Protein AF-A0AAV3FV00-F1 (afdb_monomer_lite)

pLDDT: mean 80.74, std 12.54, range [44.31, 93.56]

Organism: NCBI:txid482234

Secondary structure (DSSP, 8-state):
--HHHHHHHIIIIIGGG---SEEEE---TT--HHHHHHHHHHTT-EEEEPPS--TTHHHHHHHHHHHHHHHHHHHHHHHHHTT--

InterPro domains:
  IPR036397 Ribonuclease H superfamily [G3DSA:3.30.420.10] (1-81)
  IPR038717 Tc1-like transposase, DDE domain [PF13358] (4-72)

Structure (mmCIF, N/CA/C/O backbone):
data_AF-A0AAV3FV00-F1
#
_entry.id   AF-A0AAV3FV00-F1
#
loop_
_atom_site.group_PDB
_atom_site.id
_atom_site.type_symbol
_atom_site.label_atom_id
_atom_site.label_alt_id
_atom_site.label_comp_id
_atom_site.label_asym_id
_atom_site.label_entity_id
_atom_site.label_seq_id
_atom_site.pdbx_PDB_ins_code
_atom_site.Cartn_x
_atom_site.Cartn_y
_atom_site.Cartn_z
_atom_site.occupancy
_atom_site.B_iso_or_equiv
_atom_site.auth_seq_id
_atom_site.auth_comp_id
_atom_site.auth_asym_id
_atom_site.auth_atom_id
_atom_site.pdbx_PDB_model_num
ATOM 1 N N . MET A 1 1 ? 10.409 -11.899 -5.788 1.00 63.00 1 MET A N 1
ATOM 2 C CA . MET A 1 1 ? 10.168 -11.730 -4.338 1.00 63.00 1 MET A CA 1
ATOM 3 C C . MET A 1 1 ? 9.283 -12.879 -3.873 1.00 63.00 1 MET A C 1
ATOM 5 O O . MET A 1 1 ? 8.414 -13.273 -4.641 1.00 63.00 1 MET A O 1
ATOM 9 N N . ILE A 1 2 ? 9.509 -13.442 -2.686 1.00 87.06 2 ILE A N 1
ATOM 10 C CA . ILE A 1 2 ? 8.660 -14.511 -2.125 1.00 87.06 2 ILE A CA 1
ATOM 11 C C . ILE A 1 2 ? 7.503 -13.852 -1.362 1.00 87.06 2 ILE A C 1
ATOM 13 O O . ILE A 1 2 ? 7.746 -12.889 -0.634 1.00 87.06 2 ILE A O 1
ATOM 17 N N . SER A 1 3 ? 6.271 -14.354 -1.519 1.00 87.81 3 SER A N 1
ATOM 18 C CA . SER A 1 3 ? 5.060 -13.777 -0.903 1.00 87.81 3 SER A CA 1
ATOM 19 C C . SER A 1 3 ? 5.196 -13.548 0.604 1.00 87.81 3 SER A C 1
ATOM 21 O O . SER A 1 3 ? 4.844 -12.478 1.082 1.00 87.81 3 SER A O 1
ATOM 23 N N . ASP A 1 4 ? 5.789 -14.491 1.339 1.00 90.50 4 ASP A N 1
ATOM 24 C CA . ASP A 1 4 ? 5.921 -14.395 2.800 1.00 90.50 4 ASP A CA 1
ATOM 25 C C . ASP A 1 4 ? 6.863 -13.256 3.230 1.00 90.50 4 ASP A C 1
ATOM 27 O O . ASP A 1 4 ? 6.624 -12.576 4.226 1.00 90.50 4 ASP A O 1
ATOM 31 N N . CYS A 1 5 ? 7.919 -13.003 2.449 1.00 91.31 5 CYS A N 1
ATOM 32 C CA . CYS A 1 5 ? 8.846 -11.899 2.699 1.00 91.31 5 CYS A CA 1
ATOM 33 C C . CYS A 1 5 ? 8.158 -10.547 2.464 1.00 91.31 5 CYS A C 1
ATOM 35 O O . CYS A 1 5 ? 8.299 -9.626 3.269 1.00 91.31 5 CYS A O 1
ATOM 37 N N . PHE A 1 6 ? 7.349 -10.456 1.402 1.00 91.25 6 PHE A N 1
ATOM 38 C CA . PHE A 1 6 ? 6.535 -9.274 1.137 1.00 91.25 6 PHE A CA 1
ATOM 39 C C . PHE A 1 6 ? 5.515 -9.030 2.252 1.00 91.25 6 PHE A C 1
ATOM 41 O O . PHE A 1 6 ? 5.421 -7.912 2.739 1.00 91.25 6 PHE A O 1
ATOM 48 N N . GLU A 1 7 ? 4.781 -10.056 2.685 1.00 92.56 7 GLU A N 1
ATOM 49 C CA . GLU A 1 7 ? 3.786 -9.941 3.760 1.00 92.56 7 GLU A CA 1
ATOM 50 C C . GLU A 1 7 ? 4.422 -9.492 5.083 1.00 92.56 7 GLU A C 1
ATOM 52 O O . GLU A 1 7 ? 3.891 -8.607 5.755 1.00 92.56 7 GLU A O 1
ATOM 57 N N . ALA A 1 8 ? 5.586 -10.050 5.435 1.00 92.81 8 ALA A N 1
ATOM 58 C CA . ALA A 1 8 ? 6.319 -9.653 6.633 1.00 92.81 8 ALA A CA 1
ATOM 59 C C . ALA A 1 8 ? 6.771 -8.189 6.570 1.00 92.81 8 ALA A C 1
ATOM 61 O O . ALA A 1 8 ? 6.615 -7.457 7.548 1.00 92.81 8 ALA A O 1
ATOM 62 N N . TRP A 1 9 ? 7.304 -7.750 5.427 1.00 93.44 9 TRP A N 1
ATOM 63 C CA . TRP A 1 9 ? 7.658 -6.347 5.213 1.00 93.44 9 TRP A CA 1
ATOM 64 C C . TRP A 1 9 ? 6.421 -5.441 5.243 1.00 93.44 9 TRP A C 1
ATOM 66 O O . TRP A 1 9 ? 6.419 -4.418 5.926 1.00 93.44 9 TRP A O 1
ATOM 76 N N . PHE A 1 10 ? 5.345 -5.844 4.569 1.00 92.38 10 PHE A N 1
ATOM 77 C CA . PHE A 1 10 ? 4.091 -5.104 4.502 1.00 92.38 10 PHE A CA 1
ATOM 78 C C . PHE A 1 10 ? 3.541 -4.846 5.906 1.00 92.38 10 PHE A C 1
ATOM 80 O O . PHE A 1 10 ? 3.253 -3.707 6.260 1.00 92.38 10 PHE A O 1
ATOM 87 N N . GLN A 1 11 ? 3.479 -5.884 6.740 1.00 92.12 11 GLN A N 1
ATOM 88 C CA . GLN A 1 11 ? 2.967 -5.776 8.102 1.00 92.12 11 GLN A CA 1
ATOM 89 C C . GLN A 1 11 ? 3.903 -5.013 9.045 1.00 92.12 11 GLN A C 1
ATOM 91 O O . GLN A 1 11 ? 3.428 -4.235 9.866 1.00 92.12 11 GLN A O 1
ATOM 96 N N . LYS A 1 12 ? 5.215 -5.271 8.992 1.00 92.75 12 LYS A N 1
ATOM 97 C CA . LYS A 1 12 ? 6.160 -4.768 10.006 1.00 92.75 12 LYS A CA 1
ATOM 98 C C . LYS A 1 12 ? 6.757 -3.407 9.674 1.00 92.75 12 LYS A C 1
ATOM 100 O O . LYS A 1 12 ? 7.250 -2.741 10.575 1.00 92.75 12 LYS A O 1
ATOM 105 N N . VAL A 1 13 ? 6.771 -3.035 8.397 1.00 92.50 13 VAL A N 1
ATOM 106 C CA . VAL A 1 13 ? 7.442 -1.824 7.916 1.00 92.50 13 VAL A CA 1
ATOM 107 C C . VAL A 1 13 ? 6.445 -0.884 7.267 1.00 92.50 13 VAL A C 1
ATOM 109 O O . VAL A 1 13 ? 6.394 0.279 7.648 1.00 92.50 13 VAL A O 1
ATOM 112 N N . LEU A 1 14 ? 5.645 -1.370 6.313 1.00 91.06 14 LEU A N 1
ATOM 113 C CA . LEU A 1 14 ? 4.760 -0.482 5.566 1.00 91.06 14 LEU A CA 1
ATOM 114 C C . LEU A 1 14 ? 3.580 -0.007 6.419 1.00 91.06 14 LEU A C 1
ATOM 116 O O . LEU A 1 14 ? 3.423 1.194 6.578 1.00 91.06 14 LEU A O 1
ATOM 120 N N . LEU A 1 15 ? 2.777 -0.919 6.982 1.00 90.56 15 LEU A N 1
ATOM 121 C CA . LEU A 1 15 ? 1.575 -0.541 7.743 1.00 90.56 15 LEU A CA 1
ATOM 122 C C . LEU A 1 15 ? 1.865 0.425 8.909 1.00 90.56 15 LEU A C 1
ATOM 124 O O . LEU A 1 15 ? 1.172 1.433 8.996 1.00 90.56 15 LEU A O 1
ATOM 128 N N . PRO A 1 16 ? 2.898 0.220 9.752 1.00 89.88 16 PRO A N 1
ATOM 129 C CA . PRO A 1 16 ? 3.180 1.133 10.861 1.00 89.88 16 PRO A CA 1
ATOM 130 C C . PRO A 1 16 ? 3.690 2.513 10.425 1.00 89.88 16 PRO A C 1
ATOM 132 O O . PRO A 1 16 ? 3.675 3.441 11.225 1.00 89.88 16 PRO A O 1
ATOM 135 N N . ALA A 1 17 ? 4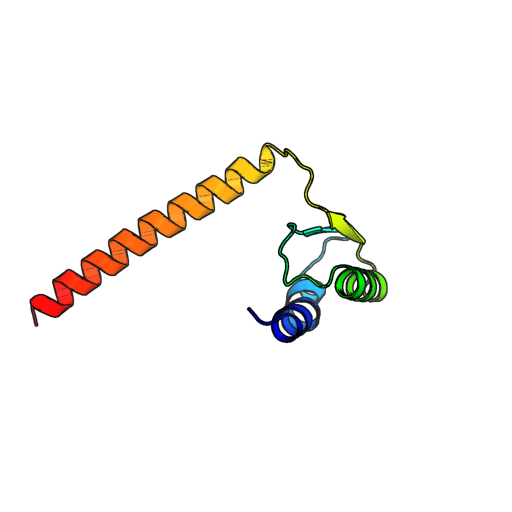.179 2.647 9.189 1.00 89.88 17 ALA A N 1
ATOM 136 C CA . ALA A 1 17 ? 4.690 3.904 8.644 1.00 89.88 17 ALA A CA 1
ATOM 137 C C . ALA A 1 17 ? 3.614 4.730 7.917 1.00 89.88 17 ALA A C 1
ATOM 139 O O . ALA A 1 17 ? 3.918 5.801 7.390 1.00 89.88 17 ALA A O 1
ATOM 140 N N . LEU A 1 18 ? 2.380 4.225 7.827 1.00 87.25 18 LEU A N 1
ATOM 141 C CA . LEU A 1 18 ? 1.287 4.892 7.133 1.00 87.25 18 LEU A CA 1
ATOM 142 C C . LEU A 1 18 ? 0.382 5.631 8.119 1.00 87.25 18 LEU A C 1
ATOM 144 O O . LEU A 1 18 ? -0.294 5.017 8.936 1.00 87.25 18 LEU A O 1
ATOM 148 N N . ASP A 1 19 ? 0.258 6.941 7.928 1.00 82.19 19 ASP A N 1
ATOM 149 C CA . ASP A 1 19 ? -0.785 7.748 8.577 1.00 82.19 19 ASP A CA 1
ATOM 150 C C . ASP A 1 19 ? -2.138 7.658 7.837 1.00 82.19 19 ASP A C 1
ATOM 152 O O . ASP A 1 19 ? -3.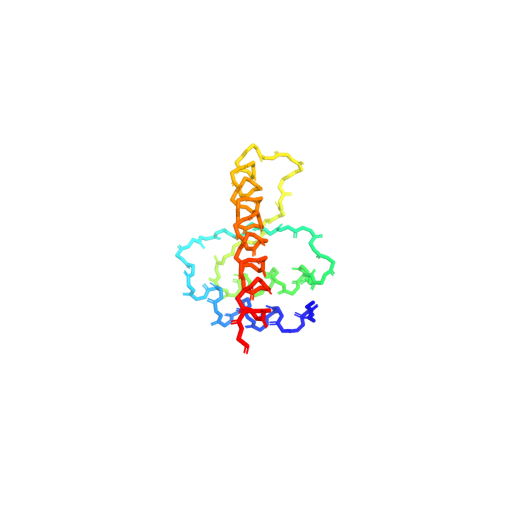156 8.196 8.275 1.00 82.19 19 ASP A O 1
ATOM 156 N N . THR A 1 20 ? -2.164 7.014 6.666 1.00 74.12 20 THR A N 1
ATOM 157 C CA . THR A 1 20 ? -3.313 6.984 5.757 1.00 74.12 20 THR A CA 1
ATOM 158 C C . THR A 1 20 ? -4.182 5.745 5.931 1.00 74.12 20 THR A C 1
ATOM 160 O O . THR A 1 20 ? -3.718 4.619 6.074 1.00 74.12 20 THR A O 1
ATOM 163 N N . LEU A 1 21 ? -5.499 5.935 5.823 1.00 81.12 21 LEU A N 1
ATOM 164 C CA . LEU A 1 21 ? -6.488 4.874 6.045 1.00 81.12 21 LEU A CA 1
ATOM 165 C C . LEU A 1 21 ? -6.663 3.924 4.841 1.00 81.12 21 LEU A C 1
ATOM 167 O O . LEU A 1 21 ? -7.350 2.909 4.946 1.00 81.12 21 LEU A O 1
ATOM 171 N N . VAL A 1 22 ? -6.079 4.242 3.680 1.00 86.00 22 VAL A N 1
ATOM 172 C CA . VAL A 1 22 ? -6.288 3.508 2.421 1.00 86.00 22 VAL A CA 1
ATOM 173 C C . VAL A 1 22 ? -4.958 3.199 1.739 1.00 86.00 22 VAL A C 1
ATOM 175 O O . VAL A 1 22 ? -4.193 4.103 1.418 1.00 86.00 22 VAL A O 1
ATOM 178 N N . VAL A 1 23 ? -4.732 1.917 1.453 1.00 88.38 23 VAL A N 1
ATOM 179 C CA . VAL A 1 23 ? -3.582 1.399 0.706 1.00 88.38 23 VAL A CA 1
ATOM 180 C C . VAL A 1 23 ? -4.051 0.969 -0.680 1.00 88.38 23 VAL A C 1
ATOM 182 O O . VAL A 1 23 ? -4.951 0.137 -0.801 1.00 88.38 23 VAL A O 1
ATOM 185 N N . ILE A 1 24 ? -3.439 1.510 -1.734 1.00 86.19 24 ILE A N 1
ATOM 186 C CA . ILE A 1 24 ? -3.713 1.115 -3.122 1.00 86.19 24 ILE A CA 1
ATOM 187 C C . ILE A 1 24 ? -2.563 0.238 -3.609 1.00 86.19 24 ILE A C 1
ATOM 189 O O . ILE A 1 24 ? -1.407 0.648 -3.539 1.00 86.19 24 ILE A O 1
ATOM 193 N N . MET A 1 25 ? -2.880 -0.959 -4.102 1.00 87.25 25 MET A N 1
ATOM 194 C CA . MET A 1 25 ? -1.882 -1.945 -4.525 1.00 87.25 25 MET A CA 1
ATOM 195 C C . MET A 1 25 ? -2.094 -2.379 -5.976 1.00 87.25 25 MET A C 1
ATOM 197 O O . MET A 1 25 ? -3.233 -2.559 -6.430 1.00 87.25 25 MET A O 1
ATOM 201 N N . ASP A 1 26 ? -0.991 -2.599 -6.688 1.00 84.62 26 ASP A N 1
ATOM 202 C CA . ASP A 1 26 ? -0.980 -3.195 -8.018 1.00 84.62 26 ASP A CA 1
ATOM 203 C C . ASP A 1 26 ? -1.355 -4.693 -7.995 1.00 84.62 26 ASP A C 1
ATOM 205 O O . ASP A 1 26 ? -1.479 -5.346 -6.951 1.00 84.62 26 ASP A O 1
ATOM 209 N N . LYS A 1 27 ? -1.591 -5.248 -9.189 1.00 80.44 27 LYS A N 1
ATOM 210 C CA . LYS A 1 27 ? -1.986 -6.651 -9.384 1.00 80.44 27 LYS A CA 1
ATOM 211 C C . LYS A 1 27 ? -0.769 -7.570 -9.548 1.00 80.44 27 LYS A C 1
ATOM 213 O O . LYS A 1 27 ? -0.697 -8.327 -10.515 1.00 80.44 27 LYS A O 1
ATOM 218 N N . ALA A 1 28 ? 0.190 -7.516 -8.627 1.00 83.62 28 ALA A N 1
ATOM 219 C CA . ALA A 1 28 ? 1.323 -8.437 -8.657 1.00 83.62 28 ALA A CA 1
ATOM 220 C C . ALA A 1 28 ? 0.904 -9.861 -8.243 1.00 83.62 28 ALA A C 1
ATOM 222 O O . ALA A 1 28 ? 0.159 -10.055 -7.283 1.00 83.62 28 ALA A O 1
ATOM 223 N N . THR A 1 29 ? 1.401 -10.882 -8.945 1.00 84.88 29 THR A N 1
ATOM 224 C CA . THR A 1 29 ? 1.009 -12.291 -8.730 1.00 84.88 29 THR A CA 1
ATOM 225 C C . THR A 1 29 ? 1.425 -12.844 -7.368 1.00 84.88 29 THR A C 1
ATOM 227 O O . THR A 1 29 ? 0.776 -13.744 -6.844 1.00 84.88 29 THR A O 1
ATOM 230 N N . PHE A 1 30 ? 2.487 -12.300 -6.770 1.00 86.12 30 PHE A N 1
ATOM 231 C CA . PHE A 1 30 ? 2.966 -12.698 -5.445 1.00 86.12 30 PHE A CA 1
ATOM 232 C C . PHE A 1 30 ? 2.216 -12.005 -4.296 1.00 86.12 30 PHE A C 1
ATOM 234 O O . PHE A 1 30 ? 2.444 -12.355 -3.136 1.00 86.12 30 PHE A O 1
ATOM 241 N N . HIS A 1 31 ? 1.311 -11.063 -4.586 1.00 85.19 31 HIS A N 1
ATOM 242 C CA . HIS A 1 31 ? 0.425 -10.474 -3.586 1.00 85.19 31 HIS A CA 1
ATOM 243 C C . HIS A 1 31 ? -0.718 -11.442 -3.274 1.00 85.19 31 HIS A C 1
ATOM 245 O O 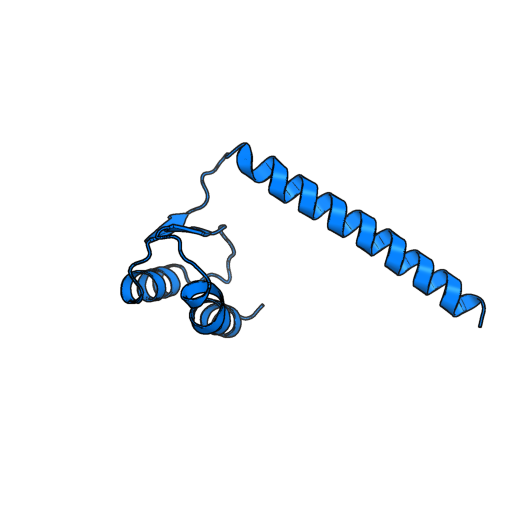. HIS A 1 31 ? -1.682 -11.567 -4.033 1.00 85.19 31 HIS A O 1
ATOM 251 N N . ARG A 1 32 ? -0.659 -12.098 -2.111 1.00 90.31 32 ARG A N 1
ATOM 252 C CA . ARG A 1 32 ? -1.797 -12.863 -1.584 1.00 90.31 32 ARG A CA 1
ATOM 253 C C . ARG A 1 32 ? -2.835 -11.896 -1.033 1.00 90.31 32 ARG A C 1
ATOM 255 O O . ARG A 1 32 ? -2.889 -11.608 0.159 1.00 90.31 32 ARG A O 1
ATOM 262 N N . ARG A 1 33 ? -3.643 -11.351 -1.936 1.00 86.81 33 ARG A N 1
ATOM 263 C CA . ARG A 1 33 ? -4.560 -10.240 -1.664 1.00 86.81 33 ARG A CA 1
ATOM 264 C C . ARG A 1 33 ? -5.471 -10.478 -0.455 1.00 86.81 33 ARG A C 1
ATOM 266 O O . ARG A 1 33 ? -5.621 -9.583 0.364 1.00 86.81 33 ARG A O 1
ATOM 273 N N . SER A 1 34 ? -6.004 -11.690 -0.309 1.00 89.81 34 SER A N 1
ATOM 274 C CA . SER A 1 34 ? -6.825 -12.081 0.843 1.00 89.81 34 SER A CA 1
ATOM 275 C C . SER A 1 34 ? -6.090 -11.900 2.173 1.00 89.81 34 SER A C 1
ATOM 277 O O . SER A 1 34 ? -6.665 -11.398 3.135 1.00 89.81 34 SER A O 1
ATOM 279 N N . ARG A 1 35 ? -4.802 -12.254 2.224 1.00 91.69 35 ARG A N 1
ATOM 280 C CA . ARG A 1 35 ? -3.965 -12.092 3.414 1.00 91.69 35 ARG A CA 1
ATOM 281 C C . ARG A 1 35 ? -3.676 -10.622 3.705 1.00 91.69 35 ARG A C 1
ATOM 283 O O . ARG A 1 35 ? -3.790 -10.200 4.851 1.00 91.69 35 ARG A O 1
ATOM 290 N N . LEU A 1 36 ? -3.373 -9.840 2.672 1.00 91.94 36 LEU A N 1
ATOM 291 C CA . LEU A 1 36 ? -3.130 -8.400 2.797 1.00 91.94 36 LEU A CA 1
ATOM 292 C C . LEU A 1 36 ? -4.382 -7.641 3.262 1.00 91.94 36 LEU A C 1
ATOM 294 O O . LEU A 1 36 ? -4.278 -6.740 4.085 1.00 91.94 36 LEU A O 1
ATOM 298 N N . GLU A 1 37 ? -5.571 -8.025 2.792 1.00 92.19 37 GLU A N 1
ATOM 299 C CA . GLU A 1 37 ? -6.839 -7.431 3.237 1.00 92.19 37 GLU A CA 1
ATOM 300 C C . GLU A 1 37 ? -7.103 -7.668 4.729 1.00 92.19 37 GLU A C 1
ATOM 302 O O . GLU A 1 37 ? -7.595 -6.764 5.405 1.00 92.19 37 GLU A O 1
ATOM 307 N N . VAL A 1 38 ? -6.756 -8.850 5.251 1.00 93.56 38 VAL A N 1
ATOM 308 C CA . VAL A 1 38 ? -6.844 -9.148 6.691 1.00 93.56 38 VAL A CA 1
ATOM 309 C C . VAL A 1 38 ? -5.875 -8.270 7.480 1.00 93.56 38 VAL A C 1
ATOM 311 O O . VAL A 1 38 ? -6.307 -7.584 8.402 1.00 93.56 38 VAL A O 1
ATOM 314 N N . LEU A 1 39 ? -4.604 -8.217 7.065 1.00 92.19 39 LEU A N 1
ATOM 315 C CA . LEU A 1 39 ? -3.576 -7.407 7.730 1.00 92.19 39 LEU A CA 1
ATOM 316 C C . LEU A 1 39 ? -3.945 -5.917 7.764 1.00 92.19 39 LEU A C 1
ATOM 318 O O . LEU A 1 39 ? -3.789 -5.264 8.793 1.00 92.19 39 LEU A O 1
ATOM 322 N N . CYS A 1 40 ? -4.484 -5.382 6.664 1.00 91.75 40 CYS A N 1
ATOM 323 C CA . CYS A 1 40 ? -4.972 -4.005 6.628 1.00 91.75 40 CYS A CA 1
ATOM 324 C C . CYS A 1 40 ? -6.132 -3.788 7.607 1.00 91.75 40 CYS A C 1
ATOM 326 O O . CYS A 1 40 ? -6.104 -2.821 8.363 1.00 91.75 40 CYS A O 1
ATOM 328 N N . LYS A 1 41 ? -7.133 -4.681 7.622 1.00 90.62 41 LYS A N 1
ATOM 329 C CA . LYS A 1 41 ? -8.306 -4.555 8.505 1.00 90.62 41 LYS A CA 1
ATOM 330 C C . LYS A 1 41 ? -7.934 -4.593 9.985 1.00 90.62 41 LYS A C 1
ATOM 332 O O . LYS A 1 41 ? -8.492 -3.816 10.751 1.00 90.62 41 LYS A O 1
ATOM 337 N N . GLU A 1 42 ? -7.002 -5.462 10.374 1.00 90.00 42 GLU A N 1
ATOM 338 C CA . GLU A 1 42 ? -6.499 -5.557 11.754 1.00 90.00 42 GLU A CA 1
ATOM 339 C C . GLU A 1 42 ? -5.862 -4.247 12.237 1.00 90.00 42 GLU A C 1
ATOM 341 O O . GLU A 1 42 ? -5.933 -3.926 13.418 1.00 90.00 42 GLU A O 1
ATOM 346 N N . GLN A 1 43 ? -5.282 -3.475 11.317 1.00 86.69 43 GLN A N 1
ATOM 347 C CA . GLN A 1 43 ? -4.655 -2.178 11.581 1.00 86.69 43 GLN A CA 1
ATOM 348 C C . GLN A 1 43 ? -5.583 -0.986 11.259 1.00 86.69 43 GLN A C 1
ATOM 350 O O . GLN A 1 43 ? -5.161 0.163 11.312 1.00 86.69 43 GLN A O 1
ATOM 355 N N . GLY A 1 44 ? -6.855 -1.229 10.917 1.00 88.25 44 GLY A N 1
ATOM 356 C CA . GLY A 1 44 ? -7.830 -0.172 10.611 1.00 88.25 44 GLY A CA 1
ATOM 357 C C . GLY A 1 44 ? -7.712 0.450 9.212 1.00 88.25 44 GLY A C 1
ATOM 358 O O . GLY A 1 44 ? -8.408 1.422 8.917 1.00 88.25 44 GLY A O 1
ATOM 359 N N . HIS A 1 45 ? -6.891 -0.115 8.325 1.00 90.88 45 HIS A N 1
ATOM 360 C CA . HIS A 1 45 ? -6.728 0.345 6.946 1.00 90.88 45 HIS A CA 1
ATOM 361 C C . HIS A 1 45 ? -7.613 -0.435 5.961 1.00 90.88 45 HIS A C 1
ATOM 363 O O . HIS A 1 45 ? -8.062 -1.560 6.204 1.00 90.88 45 HIS A O 1
ATOM 369 N N . ARG A 1 46 ? -7.828 0.143 4.776 1.00 89.69 46 ARG A N 1
ATOM 370 C CA . ARG A 1 46 ? -8.533 -0.490 3.652 1.00 89.69 46 ARG A CA 1
ATOM 371 C C . ARG A 1 46 ? -7.566 -0.747 2.504 1.00 89.69 46 ARG A C 1
ATOM 373 O O . ARG A 1 46 ? -6.850 0.158 2.093 1.00 89.69 46 ARG A O 1
ATOM 380 N N . LEU A 1 47 ? -7.590 -1.956 1.945 1.00 91.56 47 LEU A N 1
ATOM 381 C CA . LEU A 1 47 ? -6.836 -2.287 0.736 1.00 91.56 47 LEU A CA 1
ATOM 382 C C . LEU A 1 47 ? -7.728 -2.125 -0.500 1.00 91.56 47 LEU A C 1
ATOM 384 O O . LEU A 1 47 ? -8.771 -2.773 -0.602 1.00 91.56 47 LEU A O 1
ATOM 388 N N . LEU A 1 48 ? -7.312 -1.293 -1.453 1.00 89.12 48 LEU A N 1
ATOM 389 C CA . LEU A 1 48 ? -8.004 -1.097 -2.726 1.00 89.12 48 LEU A CA 1
ATOM 390 C C . LEU A 1 48 ? -7.159 -1.603 -3.903 1.00 89.12 48 LEU A C 1
ATOM 392 O O . LEU A 1 48 ? -5.931 -1.494 -3.890 1.00 89.12 48 LEU A O 1
ATOM 396 N N . PRO A 1 49 ? -7.797 -2.190 -4.935 1.00 82.88 49 PRO A N 1
ATOM 397 C CA . PRO A 1 49 ? -7.101 -2.511 -6.171 1.00 82.88 49 PRO A CA 1
ATOM 398 C C . PRO A 1 49 ? -6.732 -1.227 -6.904 1.00 82.88 49 PRO A C 1
ATOM 400 O O . PRO A 1 49 ? -7.499 -0.266 -6.905 1.00 82.88 49 PRO A O 1
ATOM 403 N N . LEU A 1 50 ? -5.610 -1.271 -7.614 1.00 81.31 50 LEU A N 1
ATOM 404 C CA . LEU A 1 50 ? -5.277 -0.259 -8.601 1.00 81.31 50 LEU A CA 1
ATOM 405 C C . LEU A 1 50 ? -6.401 -0.125 -9.654 1.00 81.31 50 LEU A C 1
ATOM 407 O O . LEU A 1 50 ? -6.789 -1.146 -10.242 1.00 81.31 50 LEU A O 1
ATOM 411 N N . PRO A 1 51 ? -6.928 1.087 -9.913 1.00 78.62 51 PRO A N 1
ATOM 412 C CA . PRO A 1 51 ? -7.867 1.304 -11.007 1.00 78.62 51 PRO A CA 1
ATOM 413 C C . PRO A 1 51 ? -7.187 1.054 -12.371 1.00 78.62 51 PRO A C 1
ATOM 415 O O . PRO A 1 51 ? -5.994 1.318 -12.520 1.00 78.62 51 PRO A O 1
ATOM 418 N N . PRO A 1 52 ? -7.922 0.549 -13.381 1.00 71.06 52 PRO A N 1
ATOM 419 C CA . PRO A 1 52 ? -7.360 0.130 -14.673 1.00 71.06 52 PRO A CA 1
ATOM 420 C C . PRO A 1 52 ? -6.779 1.271 -15.524 1.00 71.06 52 PRO A C 1
ATOM 422 O O . PRO A 1 52 ? -6.030 1.005 -16.459 1.00 71.06 52 PRO A O 1
ATOM 425 N N . TYR A 1 53 ? -7.087 2.527 -15.201 1.00 66.69 53 TYR A N 1
ATOM 426 C CA . TYR A 1 53 ? -6.428 3.697 -15.768 1.00 66.69 53 TYR A CA 1
ATOM 427 C C . TYR A 1 53 ? -6.516 4.828 -14.746 1.00 66.69 53 TYR A C 1
ATOM 429 O O . TYR A 1 53 ? -7.612 5.257 -14.394 1.00 66.69 53 TYR A O 1
ATOM 437 N N . SER A 1 54 ? -5.378 5.279 -14.231 1.00 66.94 54 SER A N 1
ATOM 438 C CA . SER A 1 54 ? -5.321 6.443 -13.351 1.00 66.94 54 SER A CA 1
ATOM 439 C C . SER A 1 54 ? -4.163 7.324 -13.832 1.00 66.94 54 SER A C 1
ATOM 441 O O . SER A 1 54 ? -3.004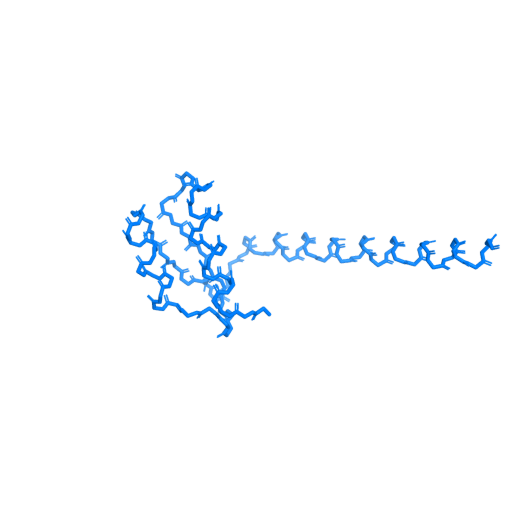 6.897 -13.784 1.00 66.94 54 SER A O 1
ATOM 443 N N . PRO A 1 55 ? -4.468 8.507 -14.408 1.00 66.44 55 PRO A N 1
ATOM 444 C CA . PRO A 1 55 ? -3.473 9.450 -14.922 1.00 66.44 55 PRO A CA 1
ATOM 445 C C . PRO A 1 55 ? -2.398 9.809 -13.891 1.00 66.44 55 PRO A C 1
ATOM 447 O O . PRO A 1 55 ? -1.266 10.119 -14.255 1.00 66.44 55 PRO A O 1
ATOM 450 N N . GLU A 1 56 ? -2.724 9.709 -12.606 1.00 67.69 56 GLU A N 1
ATOM 451 C CA . GLU A 1 56 ? -1.828 9.936 -11.477 1.00 67.69 56 GLU A CA 1
ATOM 452 C C . GLU A 1 56 ? -0.642 8.946 -11.461 1.00 67.69 56 GLU A C 1
ATOM 454 O O . GLU A 1 56 ? 0.472 9.321 -11.087 1.00 67.69 56 GLU A O 1
ATOM 459 N N . TYR A 1 57 ? -0.812 7.713 -11.963 1.00 68.00 57 TYR A N 1
ATOM 460 C CA . TYR A 1 57 ? 0.284 6.734 -12.082 1.00 68.00 57 TYR A CA 1
ATOM 461 C C . TYR A 1 57 ? 1.262 7.041 -13.215 1.00 68.00 57 TYR A C 1
ATOM 463 O O . TYR A 1 57 ? 2.378 6.520 -13.212 1.00 68.00 57 TYR A O 1
ATOM 471 N N . HIS A 1 58 ? 0.921 7.946 -14.136 1.00 67.62 58 HIS A N 1
ATOM 472 C CA . HIS A 1 58 ? 1.876 8.433 -15.131 1.00 67.62 58 HIS A CA 1
ATOM 473 C C . HIS A 1 58 ? 3.082 9.113 -14.465 1.00 67.62 58 HIS A C 1
ATOM 475 O O . HIS A 1 58 ? 4.196 9.065 -14.987 1.00 67.62 58 HIS A O 1
ATOM 481 N N . PHE A 1 59 ? 2.882 9.716 -13.289 1.00 76.19 59 PHE A N 1
ATOM 482 C CA . PHE A 1 59 ? 3.969 10.302 -12.515 1.00 76.19 59 PHE A CA 1
ATOM 483 C C . PHE A 1 59 ? 4.900 9.234 -11.924 1.00 76.19 59 PHE A C 1
ATOM 485 O O . PHE A 1 59 ? 6.118 9.354 -12.046 1.00 76.19 59 PHE A O 1
ATOM 492 N N . ILE A 1 60 ? 4.345 8.151 -11.368 1.00 76.25 60 ILE A N 1
ATOM 493 C CA . ILE A 1 60 ? 5.131 7.018 -10.849 1.00 76.25 60 ILE A CA 1
ATOM 494 C C . ILE A 1 60 ? 5.921 6.347 -11.978 1.00 76.25 60 ILE A C 1
ATOM 496 O O . ILE A 1 60 ? 7.110 6.081 -11.812 1.00 76.25 60 ILE A O 1
ATOM 500 N N . GLU A 1 61 ? 5.314 6.146 -13.148 1.00 78.75 61 GLU A N 1
ATOM 501 C CA . GLU A 1 61 ? 6.002 5.553 -14.302 1.00 78.75 61 GLU A CA 1
ATOM 502 C C . GLU A 1 61 ? 7.093 6.469 -14.878 1.00 78.75 61 GLU A C 1
ATOM 504 O O . GLU A 1 61 ? 8.170 6.000 -15.264 1.00 78.75 61 GLU A O 1
ATOM 509 N N . LYS A 1 62 ? 6.886 7.792 -14.855 1.00 82.44 62 LYS A N 1
ATOM 510 C CA . LYS A 1 62 ? 7.938 8.773 -15.168 1.00 82.44 62 LYS A CA 1
ATOM 511 C C . LYS A 1 62 ? 9.104 8.690 -14.189 1.00 82.44 62 LYS A C 1
ATOM 513 O O . LYS A 1 62 ? 10.252 8.644 -14.632 1.00 82.44 62 LYS A O 1
ATOM 518 N N . ILE A 1 63 ? 8.830 8.633 -12.884 1.00 85.00 63 ILE A N 1
ATOM 519 C CA . ILE A 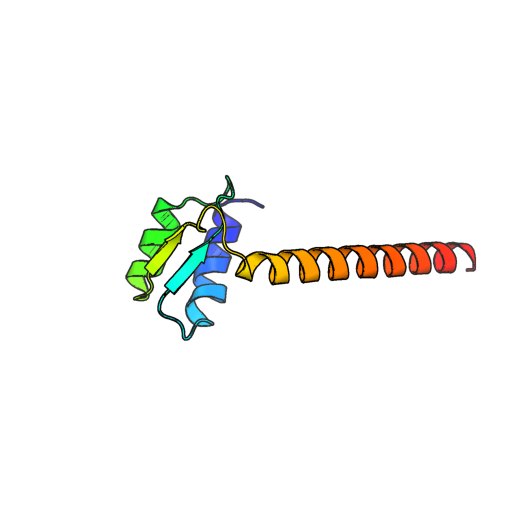1 63 ? 9.871 8.478 -11.859 1.00 85.00 63 ILE A CA 1
ATOM 520 C C . ILE A 1 63 ? 10.611 7.154 -12.053 1.00 85.00 63 ILE A C 1
ATOM 522 O O . ILE A 1 63 ? 11.839 7.144 -12.063 1.00 85.00 63 ILE A O 1
ATOM 526 N N . ARG A 1 64 ? 9.892 6.049 -12.275 1.00 80.62 64 ARG A N 1
ATOM 527 C CA . ARG A 1 64 ? 10.483 4.729 -12.535 1.00 80.62 64 ARG A CA 1
ATOM 528 C C . ARG A 1 64 ? 11.434 4.771 -13.729 1.00 80.62 64 ARG A C 1
ATOM 530 O O . ARG A 1 64 ? 12.562 4.294 -13.629 1.00 80.62 64 ARG A O 1
ATOM 537 N N . THR A 1 65 ? 10.998 5.373 -14.834 1.00 84.75 65 THR A N 1
ATOM 538 C CA . THR A 1 65 ? 11.815 5.535 -16.045 1.00 84.75 65 THR A CA 1
ATOM 539 C C . THR A 1 65 ? 13.042 6.401 -15.771 1.00 84.75 65 THR A C 1
ATOM 541 O O . THR A 1 65 ? 14.147 6.053 -16.180 1.00 84.75 65 THR A O 1
ATOM 544 N N . HIS A 1 66 ? 12.875 7.500 -15.034 1.00 87.75 66 HIS A N 1
ATOM 545 C CA . HIS A 1 66 ? 13.982 8.369 -14.649 1.00 87.75 66 HIS A CA 1
ATOM 546 C C . HIS A 1 66 ? 15.016 7.629 -13.790 1.00 87.75 66 HIS A C 1
ATOM 548 O O . HIS A 1 66 ? 16.197 7.647 -14.124 1.00 87.75 66 HIS A O 1
ATOM 554 N N . ILE A 1 67 ? 14.582 6.934 -12.733 1.00 86.25 67 ILE A N 1
ATOM 555 C CA . ILE A 1 67 ? 15.459 6.141 -11.860 1.00 86.25 67 ILE A CA 1
ATOM 556 C C . ILE A 1 67 ? 16.203 5.083 -12.675 1.00 86.25 67 ILE A C 1
ATOM 558 O O . ILE A 1 67 ? 17.415 4.959 -12.528 1.00 86.25 67 ILE A O 1
ATOM 562 N N . LYS A 1 68 ? 15.508 4.363 -13.566 1.00 84.25 68 LYS A N 1
ATOM 563 C CA . LYS A 1 68 ? 16.124 3.356 -14.438 1.00 84.25 68 LYS A CA 1
ATOM 564 C C . LYS A 1 68 ? 17.223 3.970 -15.306 1.00 84.25 68 LYS A C 1
ATOM 566 O O . LYS A 1 68 ? 18.367 3.532 -15.229 1.00 84.25 68 LYS A O 1
ATOM 571 N N . ASN A 1 69 ? 16.906 5.026 -16.051 1.00 86.69 69 ASN A N 1
ATOM 572 C CA . ASN A 1 69 ? 17.867 5.684 -16.937 1.00 86.69 69 ASN A CA 1
ATOM 573 C C . ASN A 1 69 ? 19.069 6.244 -16.163 1.00 86.69 69 ASN A C 1
ATOM 575 O O . ASN A 1 69 ? 20.203 6.184 -16.631 1.00 86.69 69 ASN A O 1
ATOM 579 N N . THR A 1 70 ? 18.829 6.796 -14.974 1.00 86.00 70 THR A N 1
ATOM 580 C CA . THR A 1 70 ? 19.885 7.291 -14.090 1.00 86.00 70 THR A CA 1
ATOM 581 C C . THR A 1 70 ? 20.757 6.140 -13.582 1.00 86.00 70 THR A C 1
ATOM 583 O O . THR A 1 70 ? 21.978 6.229 -13.663 1.00 86.00 70 THR A O 1
ATOM 586 N N . SER A 1 71 ? 20.162 5.025 -13.146 1.00 80.38 71 SER A N 1
ATOM 587 C CA . SER A 1 71 ? 20.904 3.837 -12.704 1.00 80.38 71 SER A CA 1
ATOM 588 C C . SER A 1 71 ? 21.748 3.210 -13.818 1.00 80.38 71 SER A C 1
ATOM 590 O O . SER A 1 71 ? 22.883 2.816 -13.572 1.00 80.38 71 SER A O 1
ATOM 592 N N . GLU A 1 72 ? 21.243 3.184 -15.055 1.00 80.19 72 GLU A N 1
ATOM 593 C CA . GLU A 1 72 ? 21.988 2.698 -16.219 1.00 80.19 72 GLU A CA 1
ATOM 594 C C . GLU A 1 72 ? 23.206 3.581 -16.498 1.00 80.19 72 GLU A C 1
ATOM 596 O O . GLU A 1 72 ? 24.295 3.060 -16.712 1.00 80.19 72 GLU A O 1
ATOM 601 N N . LYS A 1 73 ? 23.065 4.910 -16.420 1.00 77.56 73 LYS A N 1
ATOM 602 C CA . LYS A 1 73 ? 24.201 5.832 -16.583 1.00 77.56 73 LYS A CA 1
ATOM 603 C C . LYS A 1 73 ? 25.296 5.596 -15.543 1.00 77.56 73 LYS A C 1
ATOM 605 O O . LYS A 1 73 ? 26.461 5.543 -15.922 1.00 77.56 73 LYS A O 1
ATOM 610 N N . TYR A 1 74 ? 24.931 5.433 -14.270 1.00 74.62 74 TYR A N 1
ATOM 611 C CA . TYR A 1 74 ? 25.904 5.177 -13.202 1.00 74.62 74 TYR A CA 1
ATOM 612 C C . TYR A 1 74 ? 26.562 3.795 -13.322 1.00 74.62 74 TYR A C 1
ATOM 614 O O . TYR A 1 74 ? 27.773 3.668 -13.174 1.00 74.62 74 TYR A O 1
ATOM 622 N N . CYS A 1 75 ? 25.792 2.768 -13.684 1.00 67.94 75 CYS A N 1
ATOM 623 C CA . CYS A 1 75 ? 26.324 1.426 -13.929 1.00 67.94 75 CYS A CA 1
ATOM 624 C C . CYS A 1 75 ? 27.332 1.414 -15.098 1.00 67.94 75 CYS A C 1
ATOM 626 O O . CYS A 1 75 ? 28.360 0.742 -15.036 1.00 67.94 75 CYS A O 1
ATOM 628 N N . GLN A 1 76 ? 27.083 2.213 -16.142 1.00 59.78 76 GLN A N 1
ATOM 629 C CA . GLN A 1 76 ? 28.011 2.378 -17.265 1.00 59.78 76 GLN A CA 1
ATOM 630 C C . GLN A 1 76 ? 29.252 3.203 -16.886 1.00 59.78 76 GLN A C 1
ATOM 632 O O . GLN A 1 76 ? 30.345 2.888 -17.350 1.00 59.78 76 GLN A O 1
ATOM 637 N N . SER A 1 77 ? 29.134 4.229 -16.032 1.00 59.84 77 SER A N 1
ATOM 638 C CA . SER A 1 77 ? 30.308 4.980 -15.559 1.00 59.84 77 SER A CA 1
ATOM 639 C C . SER A 1 77 ? 31.211 4.153 -14.643 1.00 59.84 77 SER A C 1
ATOM 641 O O . SER A 1 77 ? 32.432 4.264 -14.746 1.00 59.84 77 SER A O 1
ATOM 643 N N . ASP A 1 78 ? 30.634 3.288 -13.805 1.00 53.53 78 ASP A N 1
ATOM 644 C CA . ASP A 1 78 ? 31.400 2.373 -12.950 1.00 53.53 78 ASP A CA 1
ATOM 645 C C . ASP A 1 78 ? 32.136 1.308 -13.781 1.00 53.53 78 ASP A C 1
ATOM 647 O O . ASP A 1 78 ? 33.288 0.988 -13.492 1.00 53.53 78 ASP A O 1
ATOM 651 N N . ALA A 1 79 ? 31.527 0.822 -14.871 1.00 54.00 79 ALA A N 1
ATOM 652 C CA . ALA A 1 79 ? 32.184 -0.090 -15.812 1.00 54.00 79 ALA A CA 1
ATOM 653 C C . ALA A 1 79 ? 33.381 0.557 -16.540 1.00 54.00 79 ALA A C 1
ATOM 655 O O . ALA A 1 79 ? 34.383 -0.110 -16.785 1.00 54.00 79 ALA A O 1
ATOM 656 N N . VAL A 1 80 ? 33.317 1.856 -16.855 1.00 54.00 80 VAL A N 1
ATOM 657 C CA . VAL A 1 80 ? 34.437 2.593 -17.474 1.00 54.00 80 VAL A CA 1
ATOM 658 C C . VAL A 1 80 ? 35.577 2.834 -16.476 1.00 54.00 80 VAL A C 1
ATOM 660 O O . VAL A 1 80 ? 36.743 2.732 -16.853 1.00 54.00 80 VAL A O 1
ATOM 663 N N . LEU A 1 81 ? 35.267 3.104 -15.203 1.00 51.66 81 LEU A N 1
ATOM 664 C CA . LEU A 1 81 ? 36.275 3.275 -14.147 1.00 51.66 81 LEU A CA 1
ATOM 665 C C . LEU A 1 81 ? 37.013 1.967 -13.819 1.00 51.66 81 LEU A C 1
ATOM 667 O O . LEU A 1 81 ? 38.222 2.000 -13.609 1.00 51.66 81 LEU A O 1
ATOM 671 N N . LEU A 1 82 ? 36.324 0.823 -13.865 1.00 54.25 82 LEU A N 1
ATOM 672 C CA . LEU A 1 82 ? 36.914 -0.512 -13.669 1.00 54.25 82 LEU A CA 1
ATOM 673 C C . LEU A 1 82 ? 37.893 -0.947 -14.778 1.00 54.25 82 LEU A C 1
ATOM 675 O O . LEU A 1 82 ? 38.666 -1.875 -14.566 1.00 54.25 82 LEU A O 1
ATOM 679 N N . HIS A 1 83 ? 37.882 -0.297 -15.946 1.00 53.50 83 HIS A N 1
ATOM 680 C CA . HIS A 1 83 ? 38.839 -0.545 -17.035 1.00 53.50 83 HIS A CA 1
ATOM 681 C C . HIS A 1 83 ? 40.028 0.434 -17.050 1.00 53.50 83 HIS A C 1
ATOM 683 O O . HIS A 1 83 ? 40.924 0.285 -17.881 1.00 53.50 83 HIS A O 1
ATOM 689 N N . LEU A 1 84 ? 40.041 1.431 -16.156 1.00 49.47 84 LEU A N 1
ATOM 690 C CA . LEU A 1 84 ? 41.0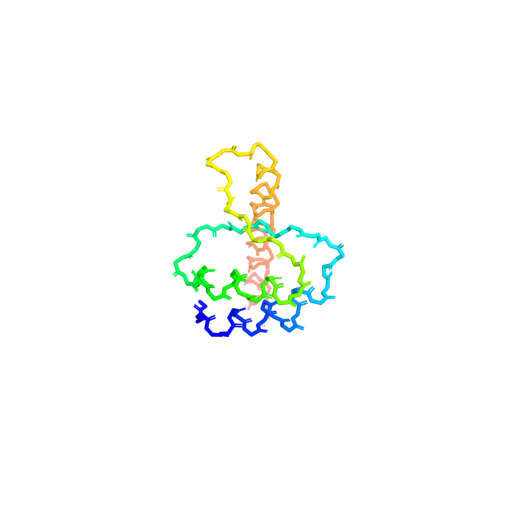94 2.450 -16.039 1.00 49.47 84 LEU A CA 1
ATOM 691 C C . LEU A 1 84 ? 41.958 2.299 -14.769 1.00 49.47 84 LEU A C 1
ATOM 693 O O . LEU A 1 84 ? 42.849 3.120 -14.547 1.00 49.47 84 LEU A O 1
ATOM 697 N N . THR A 1 85 ? 41.721 1.258 -13.967 1.00 44.31 85 THR A N 1
ATOM 698 C CA . THR A 1 85 ? 42.563 0.807 -12.840 1.00 44.31 85 THR A CA 1
ATOM 699 C C . THR A 1 85 ? 43.139 -0.567 -13.122 1.00 44.31 85 THR A C 1
ATOM 701 O O . THR A 1 85 ? 44.339 -0.768 -12.838 1.00 44.31 85 THR A O 1
#

Foldseek 3Di:
DALVVVLCCCLPPVLVPDPDQEDEDEPDPSHPPVSSQVSSVVSNHHYDYDDPDDVVCVVVVVVVVVVVVVVVVVVVVVVVVVVVD

Radius of gyration: 17.89 Å; chains: 1; bounding box: 51×25×29 Å

Sequence (85 aa):
MISDCFEAWFQKVLLPALDTLVVIMDKATFHRRSRLEVLCKEQGHRLLPLPPYSPEYHFIEKIRTHIKNTSEKYCQSDAVLLHLT